Protein AF-A0A352RRR1-F1 (afdb_monomer)

Sequence (61 aa):
MLKTARLAVALCAATLSVTAPAQTNWPTRAVTIIVPFTPGGGTDIGTRLVAQRLSQLRGQP

Mean predicted aligned error: 8.58 Å

Radius of gyration: 23.15 Å; Cα contacts (8 Å, |Δi|>4): 24; chains: 1; bounding box: 47×24×58 Å

Solvent-accessible surface area (backbone atoms only — not comparable to full-atom values): 3908 Å² total; per-residue (Å²): 113,72,68,60,52,52,53,53,52,53,55,57,56,61,60,59,72,71,71,67,83,74,84,83,65,75,70,87,62,74,58,85,82,86,66,99,61,65,84,83,34,72,68,45,51,51,49,53,56,50,39,55,51,43,20,71,77,62,76,43,59

Secondary structure (DSSP, 8-state):
-HHHHHHHHHHHHHHHGGG-----S--SSPPPPP--S-TTSHHHHHHHHHHHHHHHHHS--

Foldseek 3Di:
DVVVVVVVVVVVVVVVVVPDDDPPQPPPAADDDDDPDDDPDPSNVVVVVVQVVCCVVRVHD

Structure (mmCIF, N/CA/C/O backbone):
data_AF-A0A352RRR1-F1
#
_entry.id   AF-A0A352RRR1-F1
#
loop_
_atom_site.group_PDB
_atom_site.id
_atom_site.type_symbol
_atom_site.label_atom_id
_atom_site.label_alt_id
_atom_site.label_comp_id
_atom_site.label_asym_id
_atom_site.label_entity_id
_atom_site.label_seq_id
_atom_site.pdbx_PDB_ins_code
_atom_site.Cartn_x
_atom_site.Cartn_y
_atom_site.Cartn_z
_atom_site.occupancy
_atom_site.B_iso_or_equiv
_atom_site.auth_seq_id
_atom_site.auth_comp_id
_atom_site.auth_asym_id
_atom_site.auth_atom_id
_atom_site.pdbx_PDB_model_num
ATOM 1 N N . MET A 1 1 ? -36.369 14.896 39.363 1.00 61.94 1 MET A N 1
ATOM 2 C CA . MET A 1 1 ? -36.242 13.565 38.722 1.00 61.94 1 MET A CA 1
ATOM 3 C C . MET A 1 1 ? -35.851 13.650 37.242 1.00 61.94 1 MET A C 1
ATOM 5 O O . MET A 1 1 ? -34.954 12.933 36.831 1.00 61.94 1 MET A O 1
ATOM 9 N N . LEU A 1 2 ? -36.427 14.556 36.437 1.00 70.38 2 LEU A N 1
ATOM 10 C CA . LEU A 1 2 ? -36.085 14.649 35.004 1.00 70.38 2 LEU A CA 1
ATOM 11 C C . LEU A 1 2 ? -34.669 15.210 34.718 1.00 70.38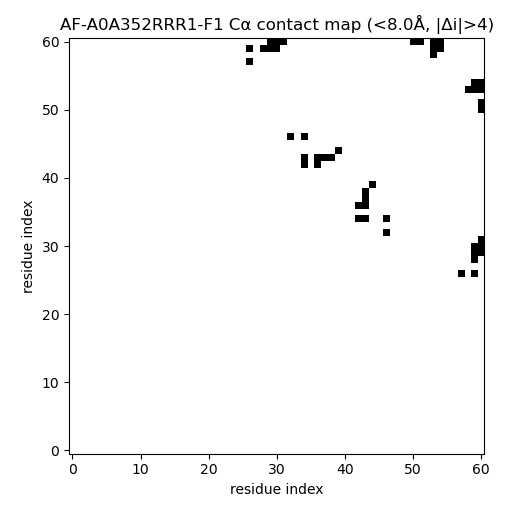 2 LEU A C 1
ATOM 13 O O . LEU A 1 2 ? -34.015 14.787 33.771 1.00 70.38 2 LEU A O 1
ATOM 17 N N . LYS A 1 3 ? -34.163 16.136 35.550 1.00 69.50 3 LYS A N 1
ATOM 18 C CA . LYS A 1 3 ? -32.809 16.716 35.406 1.00 69.50 3 LYS A CA 1
ATOM 19 C C . LYS A 1 3 ? -31.687 15.709 35.692 1.00 69.50 3 LYS A C 1
ATOM 21 O O . LYS A 1 3 ? -30.692 15.693 34.981 1.00 69.50 3 LYS A O 1
ATOM 26 N N . THR A 1 4 ? -31.869 14.851 36.694 1.00 76.12 4 THR A N 1
ATOM 27 C CA . THR A 1 4 ? -30.906 13.800 37.057 1.00 76.12 4 THR A CA 1
ATOM 28 C C . THR A 1 4 ? -30.855 12.699 35.998 1.00 76.12 4 THR A C 1
ATOM 30 O O . THR A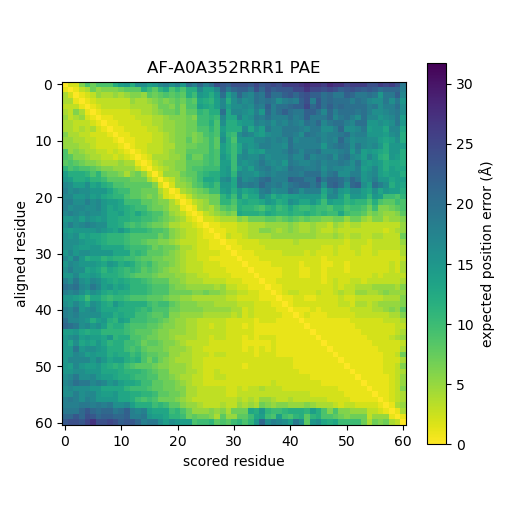 1 4 ? -29.771 12.251 35.644 1.00 76.12 4 THR A O 1
ATOM 33 N N . ALA A 1 5 ? -32.004 12.343 35.410 1.00 79.00 5 ALA A N 1
ATOM 34 C CA . ALA A 1 5 ? -32.067 11.410 34.285 1.00 79.00 5 ALA A CA 1
ATOM 35 C C . ALA A 1 5 ? -31.312 11.931 33.046 1.00 79.00 5 ALA A C 1
ATOM 37 O O . ALA A 1 5 ? -30.576 11.181 32.413 1.00 79.00 5 ALA A O 1
ATOM 38 N N . ARG A 1 6 ? -31.418 13.232 32.734 1.00 83.75 6 ARG A N 1
ATOM 39 C CA . ARG A 1 6 ? -30.663 13.855 31.628 1.00 83.75 6 ARG A CA 1
ATOM 40 C C . ARG A 1 6 ? -29.151 13.816 31.852 1.00 83.75 6 ARG A C 1
ATOM 42 O O . ARG A 1 6 ? -28.411 13.552 30.911 1.00 83.75 6 ARG A O 1
ATOM 49 N N . LEU A 1 7 ? -28.704 14.052 33.086 1.00 85.12 7 LEU A N 1
ATOM 50 C CA . LEU A 1 7 ? -27.281 14.021 33.429 1.00 85.12 7 LEU A CA 1
ATOM 51 C C . LEU A 1 7 ? -26.699 12.603 33.298 1.00 85.12 7 LEU A C 1
ATOM 53 O O . LEU A 1 7 ? -25.612 12.432 32.758 1.00 85.12 7 LEU A O 1
ATOM 57 N N . ALA A 1 8 ? -27.456 11.590 33.732 1.00 85.88 8 ALA A N 1
ATOM 58 C CA . ALA A 1 8 ? -27.069 10.187 33.600 1.00 85.88 8 ALA A CA 1
ATOM 59 C C . ALA A 1 8 ? -26.957 9.752 32.128 1.00 85.88 8 ALA A C 1
ATOM 61 O O . ALA A 1 8 ? -25.983 9.108 31.749 1.00 85.88 8 ALA A O 1
ATOM 62 N N . VAL A 1 9 ? -27.907 10.158 31.278 1.00 87.38 9 VAL A N 1
ATOM 63 C CA . VAL A 1 9 ? -27.862 9.862 29.835 1.00 87.38 9 VAL A CA 1
ATOM 64 C C . VAL A 1 9 ? -26.667 10.539 29.158 1.00 87.38 9 VAL A C 1
ATOM 66 O O . VAL A 1 9 ? -25.981 9.902 28.364 1.00 87.38 9 VAL A O 1
ATOM 69 N N . ALA A 1 10 ? -26.376 11.799 29.495 1.00 86.06 10 ALA A N 1
ATOM 70 C CA . ALA A 1 10 ? -25.222 12.512 28.947 1.00 86.06 10 ALA A CA 1
ATOM 71 C C . ALA A 1 10 ? -23.889 11.848 29.336 1.00 86.06 10 ALA A C 1
ATOM 73 O O . ALA A 1 10 ? -22.991 11.732 28.503 1.00 86.06 10 ALA A O 1
ATOM 74 N N . LEU A 1 11 ? -23.778 11.363 30.576 1.00 86.62 11 LEU A N 1
ATOM 75 C CA . LEU A 1 11 ? -22.583 10.666 31.051 1.00 86.62 11 LEU A CA 1
ATOM 76 C C . LEU A 1 11 ? -22.389 9.311 30.348 1.00 86.62 11 LEU A C 1
ATOM 78 O O . LEU A 1 11 ? -21.279 9.002 29.925 1.00 86.62 11 LEU A O 1
ATOM 82 N N . CYS A 1 12 ? -23.464 8.540 30.154 1.00 84.75 12 CYS A N 1
ATOM 83 C CA . CYS A 1 12 ? -23.417 7.288 29.389 1.00 84.75 12 CYS A CA 1
ATOM 84 C C . CYS A 1 12 ? -23.097 7.509 27.901 1.00 84.75 12 CYS A C 1
ATOM 86 O O . CYS A 1 12 ? -22.418 6.691 27.289 1.00 84.75 12 CYS A O 1
ATOM 88 N N . ALA A 1 13 ? -23.554 8.614 27.305 1.00 82.88 13 ALA A N 1
ATOM 89 C CA . ALA A 1 13 ? -23.223 8.951 25.922 1.00 82.88 13 ALA A CA 1
ATOM 90 C C . ALA A 1 13 ? -21.733 9.295 25.743 1.00 82.88 13 ALA A C 1
ATOM 92 O O . ALA A 1 13 ? -21.137 8.945 24.727 1.00 82.88 13 ALA A O 1
ATOM 93 N N . ALA A 1 14 ? -21.111 9.937 26.738 1.00 82.25 14 ALA A N 1
ATOM 94 C CA . ALA A 1 14 ? -19.701 10.320 26.682 1.00 82.25 14 ALA A CA 1
ATOM 95 C C . ALA A 1 14 ? -18.738 9.118 26.730 1.00 82.25 14 ALA A C 1
ATOM 97 O O . ALA A 1 14 ? -17.665 9.170 26.128 1.00 82.25 14 ALA A O 1
ATOM 98 N N . THR A 1 15 ? -19.107 8.024 27.406 1.00 80.12 15 THR A N 1
ATOM 99 C CA . THR A 1 15 ? -18.256 6.823 27.506 1.00 80.12 15 THR A CA 1
ATOM 100 C C . THR A 1 15 ? -18.289 5.952 26.249 1.00 80.12 15 THR A C 1
ATOM 102 O O . THR A 1 15 ? -17.317 5.251 25.972 1.00 80.12 15 THR A O 1
ATOM 105 N N . LEU A 1 16 ? -19.352 6.031 25.443 1.00 77.19 16 LEU A N 1
ATOM 106 C CA . LEU A 1 16 ? -19.476 5.273 24.192 1.00 77.19 16 LEU A CA 1
ATOM 107 C C . LEU A 1 16 ? -18.444 5.715 23.137 1.00 77.19 16 LEU A C 1
ATOM 109 O O . LEU A 1 16 ? -17.884 4.872 22.436 1.00 77.19 16 LEU A O 1
ATOM 113 N N . SER A 1 17 ? -18.111 7.008 23.081 1.00 70.25 17 SER A N 1
ATOM 114 C CA . SER A 1 17 ? -17.157 7.577 22.112 1.00 70.25 17 SER A CA 1
ATOM 115 C C . SER A 1 17 ? -15.701 7.136 22.319 1.00 70.25 17 SER A C 1
ATOM 117 O O . SER A 1 17 ? -14.896 7.233 21.396 1.00 70.25 17 SER A O 1
ATOM 119 N N . VAL A 1 18 ? -15.345 6.642 23.510 1.00 72.25 18 VAL A N 1
ATOM 120 C CA . VAL A 1 18 ? -13.976 6.197 23.846 1.00 72.25 18 VAL A CA 1
ATOM 121 C C . VAL A 1 18 ? -13.647 4.831 23.232 1.00 72.25 18 VAL A C 1
ATOM 123 O O . VAL A 1 18 ? -12.481 4.480 23.075 1.00 72.25 18 VAL A O 1
ATOM 126 N N . THR A 1 19 ? -14.662 4.057 22.848 1.00 69.88 19 THR A N 1
ATOM 127 C CA . THR A 1 19 ? -14.495 2.651 22.449 1.00 69.88 19 THR A CA 1
ATOM 128 C C . THR A 1 19 ? -14.249 2.428 20.959 1.00 69.88 19 THR A C 1
ATOM 130 O O . THR A 1 19 ? -14.293 1.288 20.516 1.00 69.88 19 THR A O 1
ATOM 133 N N . ALA A 1 20 ? -13.963 3.467 20.170 1.00 74.19 20 ALA A N 1
ATOM 134 C CA . ALA A 1 20 ? -13.598 3.295 18.766 1.00 74.19 20 ALA A CA 1
ATOM 135 C C . ALA A 1 20 ? -12.113 2.884 18.643 1.00 74.19 20 ALA A C 1
ATOM 137 O O . ALA A 1 20 ? -11.242 3.745 18.801 1.00 74.19 20 ALA A O 1
ATOM 138 N N . PRO A 1 21 ? -11.770 1.607 18.363 1.00 74.50 21 PRO A N 1
ATOM 139 C CA . PRO A 1 21 ? -10.385 1.230 18.108 1.00 74.50 21 PRO A CA 1
ATOM 140 C C . PRO A 1 21 ? -9.882 1.926 16.838 1.00 74.50 21 PRO A C 1
ATOM 142 O O . PRO A 1 21 ? -10.325 1.630 15.727 1.00 74.50 21 PRO A O 1
ATOM 145 N N . ALA A 1 22 ? -8.936 2.850 16.993 1.00 74.88 22 ALA A N 1
ATOM 146 C CA . ALA A 1 22 ? -8.194 3.398 15.866 1.00 74.88 22 ALA A CA 1
ATOM 147 C C . ALA A 1 22 ? -7.332 2.296 15.228 1.00 74.88 22 ALA A C 1
ATOM 149 O O . ALA A 1 22 ? -6.722 1.486 15.931 1.00 74.88 22 ALA A O 1
ATOM 150 N N . GLN A 1 23 ? -7.247 2.263 13.896 1.00 79.81 23 GLN A N 1
ATOM 151 C CA . GLN A 1 23 ? -6.364 1.320 13.210 1.00 79.81 23 GLN A CA 1
ATOM 152 C C . GLN A 1 23 ? -4.903 1.756 13.358 1.00 79.81 23 GLN A C 1
ATOM 154 O O . GLN A 1 23 ? -4.413 2.605 12.619 1.00 79.81 23 GLN A O 1
ATOM 159 N N . THR A 1 24 ? -4.197 1.163 14.315 1.00 78.06 24 THR A N 1
ATOM 160 C CA . THR A 1 24 ? -2.774 1.438 14.573 1.00 78.06 24 THR A CA 1
ATOM 161 C C . THR A 1 24 ? -1.838 0.721 13.597 1.00 78.06 24 THR A C 1
ATOM 163 O O . THR A 1 24 ? -0.760 1.227 13.291 1.00 78.06 24 THR A O 1
ATOM 166 N N . ASN A 1 25 ? -2.267 -0.428 13.066 1.00 83.38 25 ASN A N 1
ATOM 167 C CA . ASN A 1 25 ? -1.410 -1.378 12.346 1.00 83.38 25 ASN A CA 1
ATOM 168 C C . ASN A 1 25 ? -1.745 -1.493 10.853 1.00 83.38 25 ASN A C 1
ATOM 170 O O . ASN A 1 25 ? -1.665 -2.572 10.270 1.00 83.38 25 ASN A O 1
ATOM 174 N N . TRP A 1 26 ? -2.154 -0.393 10.224 1.00 84.94 26 TRP A N 1
ATOM 175 C CA . TRP A 1 26 ? -2.261 -0.359 8.770 1.00 84.94 26 TRP A CA 1
ATOM 176 C C . TRP A 1 26 ? 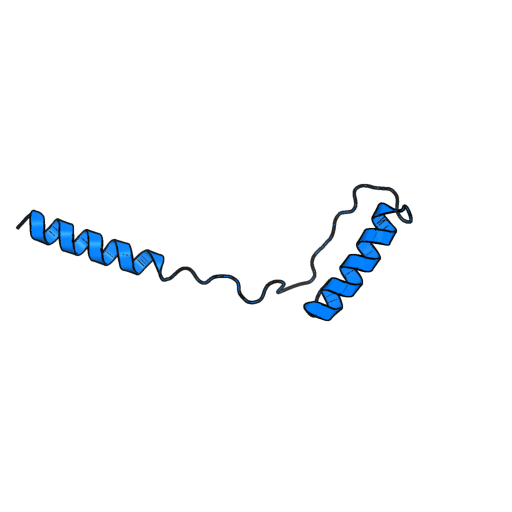-0.859 -0.305 8.129 1.00 84.94 26 TRP A C 1
ATOM 178 O O . TRP A 1 26 ? -0.002 0.442 8.622 1.00 84.94 26 TRP A O 1
ATOM 188 N N . PRO A 1 27 ? -0.622 -1.006 7.007 1.00 89.19 27 PRO A N 1
ATOM 189 C CA . PRO A 1 27 ? -1.500 -1.967 6.327 1.00 89.19 27 PRO A CA 1
ATOM 190 C C . PRO A 1 27 ? -1.428 -3.379 6.938 1.00 89.19 27 PRO A C 1
ATOM 192 O O . PRO A 1 27 ? -0.386 -3.817 7.416 1.00 89.19 27 PRO A O 1
ATOM 195 N N . THR A 1 28 ? -2.545 -4.113 6.901 1.00 89.00 28 THR A N 1
ATOM 196 C CA . THR A 1 28 ? -2.609 -5.518 7.356 1.00 89.00 28 THR A CA 1
ATOM 197 C C . THR A 1 28 ? -2.410 -6.528 6.223 1.00 89.00 28 THR A C 1
ATOM 199 O O . THR A 1 28 ? -2.116 -7.693 6.483 1.00 89.00 28 THR A O 1
ATOM 202 N N . ARG A 1 29 ? -2.538 -6.083 4.971 1.00 88.81 29 ARG A N 1
ATOM 203 C CA . ARG A 1 29 ? -2.263 -6.827 3.734 1.00 88.81 29 ARG A CA 1
ATOM 204 C C . ARG A 1 29 ? -1.702 -5.877 2.674 1.00 88.81 29 ARG A C 1
ATOM 206 O O . ARG A 1 29 ? -1.978 -4.680 2.730 1.00 88.81 29 ARG A O 1
ATOM 213 N N . ALA A 1 30 ? -1.009 -6.438 1.683 1.00 91.31 30 ALA A N 1
ATOM 214 C CA . ALA A 1 30 ? -0.464 -5.676 0.563 1.00 91.31 30 ALA A CA 1
ATOM 215 C C . ALA A 1 30 ? -1.520 -4.760 -0.083 1.00 91.31 30 ALA A C 1
ATOM 217 O O . ALA A 1 30 ? -2.672 -5.165 -0.303 1.00 91.31 30 ALA A O 1
ATOM 218 N N . VAL A 1 31 ? -1.103 -3.535 -0.384 1.00 92.38 31 VAL A N 1
ATOM 219 C CA . VAL A 1 31 ? -1.906 -2.458 -0.953 1.00 92.38 31 VAL A CA 1
ATOM 220 C C . VAL A 1 31 ? -1.699 -2.436 -2.465 1.00 92.38 31 VAL A C 1
ATOM 222 O O . VAL A 1 31 ? -0.590 -2.520 -2.981 1.00 92.38 31 VAL A O 1
ATOM 225 N N . THR A 1 32 ? -2.794 -2.332 -3.215 1.00 94.88 32 THR A N 1
ATOM 226 C CA . THR A 1 32 ? -2.723 -2.164 -4.671 1.00 94.88 32 THR A CA 1
ATOM 227 C C . THR A 1 32 ? -2.695 -0.681 -5.003 1.00 94.88 32 THR A C 1
ATOM 229 O O . THR A 1 32 ? -3.665 0.030 -4.744 1.00 94.88 32 THR A O 1
ATOM 232 N N . ILE A 1 33 ? -1.598 -0.218 -5.597 1.00 95.50 33 ILE A N 1
ATOM 233 C CA . ILE A 1 33 ? -1.475 1.161 -6.071 1.00 95.50 33 ILE A CA 1
ATOM 234 C C . ILE A 1 33 ? -1.875 1.204 -7.545 1.00 95.50 33 ILE A C 1
ATOM 236 O O . ILE A 1 33 ? -1.233 0.583 -8.391 1.00 95.50 33 ILE A O 1
ATOM 240 N N . ILE A 1 34 ? -2.944 1.935 -7.853 1.00 96.56 34 ILE A N 1
ATOM 241 C CA . ILE A 1 34 ? -3.435 2.099 -9.223 1.00 96.56 34 ILE A CA 1
ATOM 242 C C . ILE A 1 34 ? -2.704 3.275 -9.867 1.00 96.56 34 ILE A C 1
ATOM 244 O O . ILE A 1 34 ? -2.822 4.411 -9.410 1.00 96.56 34 ILE A O 1
ATOM 248 N N . VAL A 1 35 ? -1.984 3.004 -10.953 1.00 97.44 35 VAL A N 1
ATOM 249 C CA . VAL A 1 35 ? -1.340 4.028 -11.780 1.00 97.44 35 VAL A CA 1
ATOM 250 C C . VAL A 1 35 ? -2.109 4.123 -13.100 1.00 97.44 35 VAL A C 1
ATOM 252 O O . VAL A 1 35 ? -1.967 3.233 -13.936 1.00 97.44 35 VAL A O 1
ATOM 255 N N . PRO A 1 36 ? -2.936 5.163 -13.321 1.00 96.50 36 PRO A N 1
ATOM 256 C CA . PRO A 1 36 ? -3.780 5.281 -14.513 1.00 96.50 36 PRO A CA 1
ATOM 257 C C . PRO A 1 36 ? -3.002 5.840 -15.719 1.00 96.50 36 PRO A C 1
ATOM 259 O O . PRO A 1 36 ? -3.478 6.716 -16.435 1.00 96.50 36 PRO A O 1
ATOM 262 N N . PHE A 1 37 ? -1.778 5.356 -15.923 1.00 95.69 37 PHE A N 1
ATOM 263 C CA . PHE A 1 37 ? -0.883 5.764 -17.002 1.00 95.69 37 PHE A CA 1
ATOM 264 C C . PHE A 1 37 ? -0.208 4.537 -17.611 1.00 95.69 37 PHE A C 1
ATOM 266 O O . PHE A 1 37 ? -0.238 3.445 -17.045 1.00 95.69 37 PHE A O 1
ATOM 273 N N . THR A 1 38 ? 0.413 4.715 -18.775 1.00 94.88 38 THR A N 1
ATOM 274 C CA . THR A 1 38 ? 1.148 3.641 -19.445 1.00 94.88 38 THR A CA 1
ATOM 275 C C . THR A 1 38 ? 2.274 3.093 -18.555 1.00 94.88 38 THR A C 1
ATOM 277 O O . THR A 1 38 ? 3.006 3.889 -17.952 1.00 94.88 38 THR A O 1
ATOM 280 N N . PRO A 1 39 ? 2.475 1.762 -18.512 1.00 96.06 39 PRO A N 1
ATOM 281 C CA . PRO A 1 39 ? 3.606 1.155 -17.813 1.00 96.06 39 PRO A CA 1
ATOM 282 C C . PRO A 1 39 ? 4.948 1.714 -18.301 1.00 96.06 39 PRO A C 1
ATOM 284 O O . PRO A 1 39 ? 5.109 1.992 -19.490 1.00 96.06 39 PRO A O 1
ATOM 287 N N . GLY A 1 40 ? 5.911 1.891 -17.396 1.00 95.69 40 GLY A N 1
ATOM 288 C CA . GLY A 1 40 ? 7.238 2.431 -17.717 1.00 95.69 40 GLY A CA 1
ATOM 289 C C . GLY A 1 40 ? 7.297 3.947 -17.950 1.00 95.69 40 GLY A C 1
ATOM 290 O O . GLY A 1 40 ? 8.384 4.481 -18.158 1.00 95.69 40 GLY A O 1
ATOM 291 N N . GLY A 1 41 ? 6.168 4.663 -17.893 1.00 96.62 41 GLY A N 1
ATOM 292 C CA . GLY 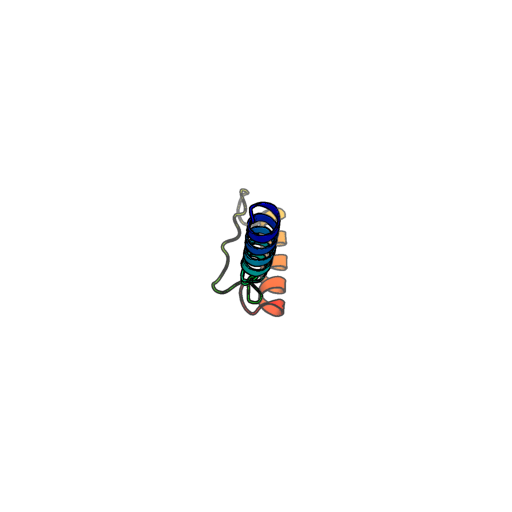A 1 41 ? 6.157 6.127 -17.887 1.00 96.62 41 GLY A CA 1
ATOM 293 C C . GLY A 1 41 ? 6.686 6.712 -16.572 1.00 96.62 41 GLY A C 1
ATOM 294 O O . GLY A 1 41 ? 6.801 6.012 -15.565 1.00 96.62 41 GLY A O 1
ATOM 295 N N . GLY A 1 42 ? 6.955 8.021 -16.547 1.00 97.19 42 GLY A N 1
ATOM 296 C CA . GLY A 1 42 ? 7.492 8.699 -15.357 1.00 97.19 42 GLY A CA 1
ATOM 297 C C . GLY A 1 42 ? 6.657 8.475 -14.089 1.00 97.19 42 GLY A C 1
ATOM 298 O O . GLY A 1 42 ? 7.218 8.234 -13.022 1.00 97.19 42 GLY A O 1
ATOM 299 N N . 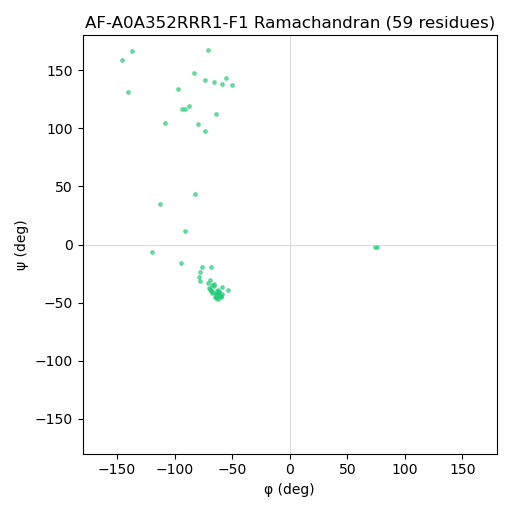THR A 1 43 ? 5.324 8.463 -14.213 1.00 97.31 43 THR A N 1
ATOM 300 C CA . THR A 1 43 ? 4.421 8.169 -13.091 1.00 97.31 43 THR A CA 1
ATOM 301 C C . THR A 1 43 ? 4.571 6.735 -12.583 1.00 97.31 43 THR A C 1
ATOM 303 O O . THR A 1 43 ? 4.685 6.541 -11.380 1.00 97.31 43 THR A O 1
ATOM 306 N N . ASP A 1 44 ? 4.628 5.735 -13.469 1.00 97.75 44 ASP A N 1
ATOM 307 C CA . ASP A 1 44 ? 4.799 4.326 -13.076 1.00 97.75 44 ASP A CA 1
ATOM 308 C C . ASP A 1 44 ? 6.149 4.106 -12.377 1.00 97.75 44 ASP A C 1
ATOM 310 O O . ASP A 1 44 ? 6.202 3.512 -11.299 1.00 97.75 44 ASP A O 1
ATOM 314 N N . ILE A 1 45 ? 7.232 4.664 -12.926 1.00 97.75 45 ILE A N 1
ATOM 315 C CA . ILE A 1 45 ? 8.570 4.574 -12.322 1.00 97.75 45 ILE A CA 1
ATOM 316 C C . ILE A 1 45 ? 8.594 5.253 -10.946 1.00 97.75 45 ILE A C 1
ATOM 318 O O . ILE A 1 45 ? 9.077 4.667 -9.973 1.00 97.75 45 ILE A O 1
ATOM 322 N N . GLY A 1 46 ? 8.037 6.463 -10.840 1.00 97.69 46 GLY A N 1
ATOM 323 C CA . GLY A 1 46 ? 7.942 7.189 -9.573 1.00 97.69 46 GLY A CA 1
ATOM 324 C C . GLY A 1 46 ? 7.141 6.419 -8.522 1.00 97.69 46 GLY A C 1
ATOM 325 O O . GLY A 1 46 ? 7.593 6.268 -7.385 1.00 97.69 46 GLY A O 1
ATOM 326 N N . THR A 1 47 ? 5.992 5.854 -8.904 1.00 97.44 47 THR A N 1
ATOM 327 C CA . THR A 1 47 ? 5.175 5.029 -8.008 1.00 97.44 47 THR A CA 1
ATOM 328 C C . THR A 1 47 ? 5.923 3.785 -7.532 1.00 97.44 47 THR A C 1
ATOM 330 O O . THR A 1 47 ? 5.855 3.469 -6.344 1.00 97.44 47 THR A O 1
ATOM 333 N N . ARG A 1 48 ? 6.681 3.102 -8.402 1.00 96.06 48 ARG A N 1
ATOM 334 C CA . ARG A 1 48 ? 7.484 1.923 -8.016 1.00 96.06 48 ARG A CA 1
ATOM 335 C C . ARG A 1 48 ? 8.539 2.259 -6.963 1.00 96.06 48 ARG A C 1
ATOM 337 O O . ARG A 1 48 ? 8.699 1.499 -6.008 1.00 96.06 48 ARG A O 1
ATOM 344 N N . LEU A 1 49 ? 9.209 3.405 -7.096 1.00 96.75 49 LEU A N 1
ATOM 345 C CA . LEU A 1 49 ? 10.192 3.864 -6.111 1.00 96.75 49 LEU A CA 1
ATOM 346 C C . LEU A 1 49 ? 9.538 4.145 -4.747 1.00 96.75 49 LEU A C 1
ATOM 348 O O . LEU A 1 49 ? 10.049 3.726 -3.705 1.00 96.75 49 LEU A O 1
ATOM 352 N N . VAL A 1 50 ? 8.382 4.815 -4.749 1.00 96.06 50 VAL A N 1
ATOM 353 C CA . VAL A 1 50 ? 7.620 5.094 -3.522 1.00 96.06 50 VAL A CA 1
ATOM 354 C C . VAL A 1 50 ? 7.130 3.798 -2.872 1.00 96.06 50 VAL A C 1
ATOM 356 O O . VAL A 1 50 ? 7.313 3.623 -1.668 1.00 96.06 50 VAL A O 1
ATOM 359 N N . ALA A 1 51 ? 6.572 2.867 -3.650 1.00 95.44 51 ALA A N 1
ATOM 360 C CA . ALA A 1 51 ? 6.092 1.573 -3.162 1.00 95.44 51 ALA A CA 1
ATOM 361 C C . ALA A 1 51 ? 7.213 0.760 -2.495 1.00 95.44 51 ALA A C 1
ATOM 363 O O . ALA A 1 51 ? 7.028 0.215 -1.405 1.00 95.44 51 ALA A O 1
ATOM 364 N N . GLN A 1 52 ? 8.411 0.747 -3.092 1.00 94.62 52 GLN A N 1
ATOM 365 C CA . GLN A 1 52 ? 9.582 0.103 -2.497 1.00 94.62 52 GLN A CA 1
ATOM 366 C C . GLN A 1 52 ? 9.925 0.712 -1.130 1.00 94.62 52 GLN A C 1
ATOM 368 O O . GLN A 1 52 ? 10.181 -0.018 -0.169 1.00 94.62 52 GLN A O 1
ATOM 373 N N . ARG A 1 53 ? 9.906 2.046 -1.012 1.00 94.38 53 ARG A N 1
ATOM 374 C CA . ARG A 1 53 ? 10.202 2.716 0.260 1.00 94.38 53 ARG A CA 1
ATOM 375 C C . ARG A 1 53 ? 9.117 2.473 1.311 1.00 94.38 53 ARG A C 1
ATOM 377 O O . ARG A 1 53 ? 9.451 2.240 2.472 1.00 94.38 53 ARG A O 1
ATOM 384 N N . LEU A 1 54 ? 7.845 2.488 0.919 1.00 92.88 54 LEU A N 1
ATOM 385 C CA . LEU A 1 54 ? 6.721 2.167 1.805 1.00 92.88 54 LEU A CA 1
ATOM 386 C C . LEU A 1 54 ? 6.831 0.740 2.349 1.00 92.88 54 LEU A C 1
ATOM 388 O O . LEU A 1 54 ? 6.723 0.547 3.561 1.00 92.88 54 LEU A O 1
ATOM 392 N N . SER A 1 55 ? 7.172 -0.225 1.492 1.00 90.88 55 SER A N 1
ATOM 393 C CA . SER A 1 55 ? 7.403 -1.610 1.907 1.00 90.88 55 SER A CA 1
ATOM 394 C C . SER A 1 55 ? 8.518 -1.740 2.942 1.00 90.88 55 SER A C 1
ATOM 396 O O . SER A 1 55 ? 8.399 -2.558 3.848 1.00 90.88 55 SER A O 1
ATOM 398 N N . GLN A 1 56 ? 9.586 -0.944 2.853 1.00 91.62 56 GLN A N 1
ATOM 399 C CA . GLN A 1 56 ? 10.655 -0.950 3.862 1.00 91.62 56 GLN A CA 1
ATOM 400 C C . GLN A 1 56 ? 10.194 -0.375 5.206 1.00 91.62 56 GLN A C 1
ATOM 402 O O . GLN A 1 56 ? 10.602 -0.862 6.255 1.00 91.62 56 GLN A O 1
ATOM 407 N N . LEU A 1 57 ? 9.364 0.671 5.184 1.00 90.38 57 LEU A N 1
ATOM 408 C CA . LEU A 1 57 ? 8.888 1.348 6.395 1.00 90.38 57 LEU A CA 1
ATOM 409 C C . LEU A 1 57 ? 7.776 0.575 7.112 1.00 90.38 57 LEU A C 1
ATOM 411 O O . LEU A 1 57 ? 7.634 0.693 8.327 1.00 90.38 57 LEU A O 1
ATOM 415 N N . ARG A 1 58 ? 6.956 -0.163 6.360 1.00 85.75 58 ARG A N 1
ATOM 416 C CA . ARG A 1 58 ? 5.723 -0.790 6.860 1.00 85.75 58 ARG A CA 1
ATOM 417 C C . ARG A 1 58 ? 5.699 -2.313 6.734 1.00 85.75 58 ARG A C 1
ATOM 419 O O . ARG A 1 58 ? 4.761 -2.935 7.215 1.00 85.75 58 ARG A O 1
ATOM 426 N N . GLY A 1 59 ? 6.689 -2.918 6.083 1.00 80.12 59 GLY A N 1
ATOM 427 C CA . GLY A 1 59 ? 6.736 -4.360 5.818 1.00 80.12 59 GLY A CA 1
ATOM 428 C C . GLY A 1 59 ? 5.783 -4.834 4.717 1.00 80.12 59 GLY A C 1
ATOM 429 O O . GLY A 1 59 ? 5.793 -6.017 4.389 1.00 80.12 59 GLY A O 1
ATOM 430 N N . GLN A 1 60 ? 4.973 -3.941 4.139 1.00 73.06 60 GLN A N 1
ATOM 431 C CA . GLN A 1 60 ? 4.041 -4.253 3.057 1.00 73.06 60 GLN A CA 1
ATOM 432 C C . GLN A 1 60 ? 4.020 -3.100 2.035 1.00 73.06 60 GLN A C 1
ATOM 434 O O . GLN A 1 60 ? 3.943 -1.942 2.461 1.00 73.06 60 GLN A O 1
ATOM 439 N N . PRO A 1 61 ? 4.140 -3.385 0.725 1.00 63.59 61 PRO A N 1
ATOM 440 C CA . PRO A 1 61 ? 3.896 -2.412 -0.338 1.00 63.59 61 PRO A CA 1
ATOM 441 C C . PRO A 1 61 ? 2.401 -2.141 -0.524 1.00 63.59 61 PRO A C 1
ATOM 443 O O . PRO A 1 61 ? 1.599 -3.073 -0.276 1.00 63.59 61 PRO A O 1
#

pLDDT: mean 86.53, std 9.79, range [61.94, 97.75]

=== Feature glossary ===
The record interleaves many kinds of information about one protein. Here is each kind framed as the question it answers.

Q: What does the local fold look like, residue by residue?
A: The Foldseek 3Di string encodes local tertiary geometry as a 20-letter alphabet — one character per residue — derived from the relative positions of nearby Cα atoms. Unlike the amino-acid sequence, 3Di is a direct function of the 3D structure, so two proteins with the same fold have similar 3Di strings even at low sequence identity.

Q: Which residues are in helices, strands, or loops?
A: The SS8 string is DSSP's per-residue secondary-structure call. α-helix (H) means an i→i+4 H-bond ladder; β-strand (E) means the residue participates in a β-sheet; 3₁₀ (G) and π (I) are tighter and wider helices; T/S are turns/bends; '-' is loop.

Q: How big and how compact is the whole molecule?
A: Radius of gyration (Rg) is the root-mean-square distance of Cα atoms from their centroid — a single number for overall size and compactness. A globular domain of N residues has Rg ≈ 2.2·N^0.38 Å; an extended or disordered chain has a much larger Rg. The Cα contact count is the number of residue pairs whose Cα atoms are within 8 Å and are more than four positions apart in sequence — a standard proxy for tertiary packing density. The bounding box is the smallest axis-aligned box enclosing all Cα atoms.

Q: Where is each backbone atom in 3D?
A: Structure coordinates are given as an mmCIF _atom_site loop: one row per atom with element, residue name, chain id, sequence number, and x/y/z position in Å. Only the four main-chain atoms per residue are included here; side chains are omitted to keep the record compact.

Q: What is the amino-acid chain?
A: Primary structure: the covalent order of the twenty standard amino acids along the backbone. Two proteins with the same sequence will (almost always) fold to the same structure; two with 30% identity often share a fold but not the details.

Q: What if only a Cα trace is available?
A: Thr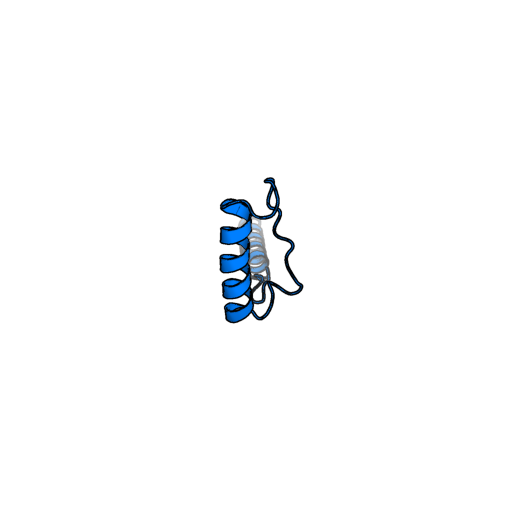ee-state s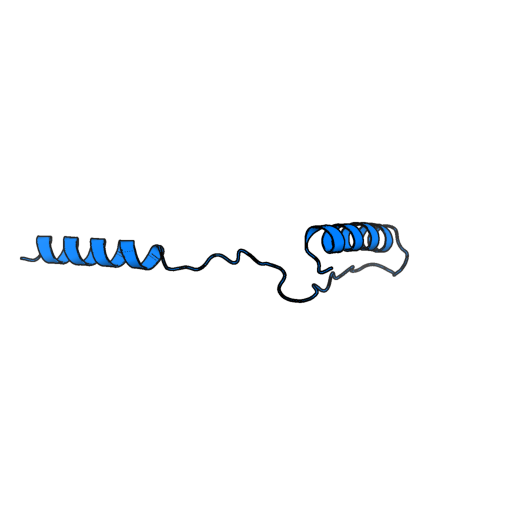econdary structure (P-SEA) collapses the eight DSSP classes into helix (a), strand (b), and coil (c). P-SEA assigns these from Cα geometry alone — distances and angles — without requiring backbone oxygens, so it works on any Cα trace.

Q: What family and function is it annotated with?
A: Database cross-references. InterPro integrates a dozen domain/family signature databases into unified entries with residue-range hits. GO terms attach function/process/location labels with evidence codes. CATH codes position the fold in a four-level structural taxonomy. Organism is the NCBI-taxonomy species name.

Q: How confident is the AlphaFold model at each residue?
A: pLDDT is the predicted lDDT-Cα score: AlphaFold's confidence that the local environment of each residue (all inter-atomic distances within 15 Å) is correctly placed. It is a per-residue number between 0 and 100, with higher meaning more reliable.

Q: How mobile is each atom in the crystal?
A: B-factor (Debye–Waller factor) reflects atomic displacement in the crystal lattice. It is an experimental observable (units Å²), not a prediction; low values mean the atom is pinned down, high values mean it moves or is heterogeneous across the crystal.

Q: Which residues are buried vs exposed?
A: SASA measures how much of the protein is reachable by solvent. It is computed by rolling a water-sized probe over the atomic surface and summing the exposed area (Å²). Per-residue SASA distinguishes core (buried, low SASA) from surface (exposed, high SASA) residues; total SASA is a whole-m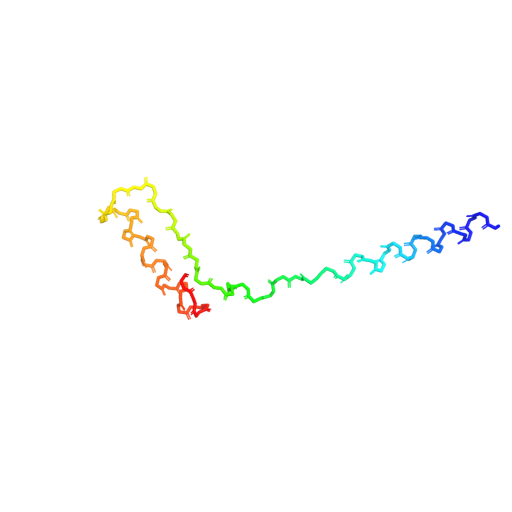olecule size measure.

Q: What do the diagnostic plots show?
A: Plot images: a contact map (which residues are close in 3D, as an N×N binary image), a Ramachandran scatter (backbone torsion angles, revealing secondary-structure composition at a glance), and — for AlphaFold structures — a PAE heatmap (pairwise prediction confidence).

Q: What known structures does this most resemble?
A: The Foldseek neighbo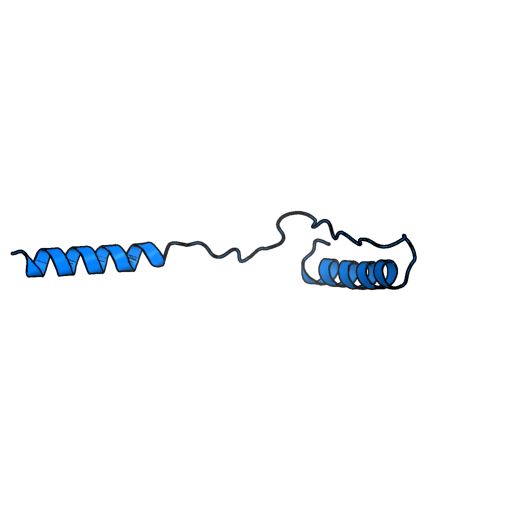r list gives the closest experimentally determined structures in the PDB, ranked by structural alignment. TM-score near 1 means near-identical fold; near 0.3 means only rough topology match. This is how one finds what a novel AlphaFold prediction most resembles in the solved-structure universe.

Q: Are the domains correctly placed relative to each other?
A: Predicted aligned error is AlphaFold's pairwise confidence. Unlike pLDDT (per-residue), PAE is per-residue-pair and captures whether two parts of the structure are correctly placed relative to each other. Units are ångströms of expected positional error.

Q: What do the rendered images show?
A: Structure images are PyMOL renders from six orthogonal camera directions. Cartoon representation draws helices as coils and strands as arrows; sticks shows the backbone as bonds; surface shows the solvent-excluded envelope. Rainbow coloring maps sequence position to hue (blue→red, N→C); chain coloring assigns a distinct color per polypeptide.

Q: What are the backbone torsion angles?
A: φ (phi) and ψ (psi) are the two rotatable backbone dihedrals per residue: φ is the C(i-1)–N–Cα–C torsion, ψ is the N–Cα–C–N(i+1) torsion, both in degrees on (−180°, 180°]. α-helical residues cluster near (−60°, −45°); β-strand residues near (−120°, +130°). A Ramachandran plot is simply a scatter of (φ, ψ) for every residue.